Protein AF-A0A967Z3F5-F1 (afdb_monomer_lite)

Secondary structure (DSSP, 8-state):
----------PPPS--SHHHHHHHHHHHHHHHHHHHHHHHHHHHHHHHHHHHHHHHHHHHHHHHHHHHHHHHHHHHHTGGGGTT-SEEE-SS-EEE---PPPP-

Radius of gyration: 32.74 Å; chains: 1; bounding box: 66×41×72 Å

Structure (mmCIF, N/CA/C/O backbone):
data_AF-A0A967Z3F5-F1
#
_entry.id   AF-A0A967Z3F5-F1
#
loop_
_atom_site.group_PDB
_atom_site.id
_atom_site.type_symbol
_atom_site.label_atom_id
_atom_site.label_alt_id
_atom_site.label_comp_id
_atom_site.label_asym_id
_atom_site.label_entity_id
_atom_site.label_seq_id
_atom_site.pdbx_PDB_ins_code
_atom_site.Cartn_x
_atom_site.Cartn_y
_atom_site.Cartn_z
_atom_site.occupancy
_atom_site.B_iso_or_equiv
_atom_site.auth_seq_id
_atom_site.auth_comp_id
_atom_site.auth_asym_id
_atom_site.auth_atom_id
_atom_site.pdbx_PDB_model_num
ATOM 1 N N . MET A 1 1 ? 44.238 -34.826 -5.065 1.00 42.47 1 MET A N 1
ATOM 2 C CA . MET A 1 1 ? 42.959 -34.184 -5.444 1.00 42.47 1 MET A CA 1
ATOM 3 C C . MET A 1 1 ? 43.289 -32.944 -6.270 1.00 42.47 1 MET A C 1
ATOM 5 O O . MET A 1 1 ? 43.748 -31.960 -5.708 1.00 42.47 1 MET A O 1
ATOM 9 N N . ALA A 1 2 ? 43.208 -33.034 -7.600 1.00 44.53 2 ALA A N 1
ATOM 10 C CA . ALA A 1 2 ? 43.658 -31.984 -8.517 1.00 44.53 2 ALA A CA 1
ATOM 11 C C . ALA A 1 2 ? 42.637 -30.834 -8.597 1.00 44.53 2 ALA A C 1
ATOM 13 O O . ALA A 1 2 ? 41.458 -31.060 -8.869 1.00 44.53 2 ALA A O 1
ATOM 14 N N . THR A 1 3 ? 43.083 -29.600 -8.371 1.00 51.09 3 THR A N 1
ATOM 15 C CA . THR A 1 3 ? 42.271 -28.389 -8.514 1.00 51.09 3 THR A CA 1
ATOM 16 C C . THR A 1 3 ? 42.037 -28.096 -9.997 1.00 51.09 3 THR A C 1
ATOM 18 O O . THR A 1 3 ? 42.943 -27.742 -10.751 1.00 51.09 3 THR A O 1
ATOM 21 N N . LYS A 1 4 ? 40.792 -28.280 -10.442 1.00 56.34 4 LYS A N 1
ATOM 22 C CA . LYS A 1 4 ? 40.353 -28.041 -11.821 1.00 56.34 4 LYS A CA 1
ATOM 23 C C . LYS A 1 4 ? 40.437 -26.541 -12.139 1.00 56.34 4 LYS A C 1
ATOM 25 O O . LYS A 1 4 ? 39.596 -25.754 -11.711 1.00 56.34 4 LYS A O 1
ATOM 30 N N . LYS A 1 5 ? 41.471 -26.147 -12.887 1.00 54.25 5 LYS A N 1
ATOM 31 C CA . LYS A 1 5 ? 41.683 -24.794 -13.425 1.00 54.25 5 LYS A CA 1
ATOM 32 C C . LYS A 1 5 ? 40.498 -24.431 -14.334 1.00 54.25 5 LYS A C 1
ATOM 34 O O . LYS A 1 5 ? 40.306 -25.071 -15.364 1.00 54.25 5 LYS A O 1
ATOM 39 N N . ARG A 1 6 ? 39.677 -23.442 -13.952 1.00 60.81 6 ARG A N 1
ATOM 40 C CA . ARG A 1 6 ? 38.621 -22.889 -14.824 1.00 60.81 6 ARG A CA 1
ATOM 41 C C . ARG A 1 6 ? 39.295 -22.245 -16.038 1.00 60.81 6 ARG A C 1
ATOM 43 O O . ARG A 1 6 ? 39.931 -21.202 -15.903 1.00 60.81 6 ARG A O 1
ATOM 50 N N . SER A 1 7 ? 39.185 -22.866 -17.207 1.00 57.69 7 SER A N 1
ATOM 51 C CA . SER A 1 7 ? 39.506 -22.220 -18.476 1.00 57.69 7 SER A CA 1
ATOM 52 C C . SER A 1 7 ? 38.463 -21.132 -18.733 1.00 57.69 7 SER A C 1
ATOM 54 O O . SER A 1 7 ? 37.262 -21.403 -18.716 1.00 57.69 7 SER A O 1
ATOM 56 N N . LYS A 1 8 ? 38.901 -19.882 -18.930 1.00 56.44 8 LYS A N 1
ATOM 57 C CA . LYS A 1 8 ? 38.028 -18.852 -19.500 1.00 56.44 8 LYS A CA 1
ATOM 58 C C . LYS A 1 8 ? 37.634 -19.341 -20.891 1.00 56.44 8 LYS A C 1
ATOM 60 O O . LYS A 1 8 ? 38.506 -19.562 -21.725 1.00 56.44 8 LYS A O 1
ATOM 65 N N . VAL A 1 9 ? 36.342 -19.555 -21.109 1.00 59.75 9 VAL A N 1
ATOM 66 C CA . VAL A 1 9 ? 35.795 -19.720 -22.454 1.00 59.75 9 VAL A CA 1
ATOM 67 C C . VAL A 1 9 ? 35.948 -18.361 -23.124 1.00 59.75 9 VAL A C 1
ATOM 69 O O . VAL A 1 9 ? 35.209 -17.429 -22.817 1.00 59.75 9 VAL A O 1
ATOM 72 N N . THR A 1 10 ? 36.970 -18.214 -23.959 1.00 55.50 10 THR A N 1
ATOM 73 C CA . THR A 1 10 ? 37.166 -17.018 -24.778 1.00 55.50 10 THR A CA 1
ATOM 74 C C . THR A 1 10 ? 36.263 -17.164 -25.997 1.00 55.50 10 THR A C 1
ATOM 76 O O . THR A 1 10 ? 36.699 -17.602 -27.054 1.00 55.50 10 THR A O 1
ATOM 79 N N . ALA A 1 11 ? 34.967 -16.907 -25.817 1.00 60.78 11 ALA A N 1
ATOM 80 C CA . ALA A 1 11 ? 34.080 -16.701 -26.951 1.00 60.78 11 ALA A CA 1
ATOM 81 C C . ALA A 1 11 ? 34.492 -15.384 -27.619 1.00 60.78 11 ALA A C 1
ATOM 83 O O . ALA A 1 11 ? 34.634 -14.367 -26.933 1.00 60.78 11 ALA A O 1
ATOM 84 N N . GLU A 1 12 ? 34.737 -15.413 -28.926 1.00 58.59 12 GLU A N 1
ATOM 85 C CA . GLU A 1 12 ? 34.978 -14.193 -29.690 1.00 58.59 12 GLU A CA 1
ATOM 86 C C . GLU A 1 12 ? 33.757 -13.268 -29.555 1.00 58.59 12 GLU A C 1
ATOM 88 O O . GLU A 1 12 ? 32.616 -13.745 -29.582 1.00 58.59 12 GLU A O 1
ATOM 93 N N . PRO A 1 13 ? 33.963 -11.956 -29.351 1.00 70.00 13 PRO A N 1
ATOM 94 C CA . PRO A 1 13 ? 32.853 -11.026 -29.245 1.00 70.00 13 PRO A CA 1
ATOM 95 C C . PRO A 1 13 ? 32.064 -11.022 -30.558 1.00 70.00 13 PRO A C 1
ATOM 97 O O . PRO A 1 13 ? 32.619 -10.863 -31.642 1.00 70.00 13 PRO A O 1
ATOM 100 N N . VAL A 1 14 ? 30.744 -11.186 -30.455 1.00 73.31 14 VAL A N 1
ATOM 101 C CA . VAL A 1 14 ? 29.825 -11.178 -31.610 1.00 73.31 14 VAL A CA 1
ATOM 102 C C . VAL A 1 14 ? 29.879 -9.839 -32.359 1.00 73.31 14 VAL A C 1
ATOM 104 O O . VAL A 1 14 ? 29.619 -9.778 -33.555 1.00 73.31 14 VAL A O 1
ATOM 107 N N . LEU A 1 15 ? 30.246 -8.765 -31.658 1.00 76.25 15 LEU A N 1
ATOM 108 C CA . LEU A 1 15 ? 30.410 -7.428 -32.213 1.00 76.25 15 LEU A CA 1
ATOM 109 C C . LEU A 1 15 ? 31.884 -7.207 -32.545 1.00 76.25 15 LEU A C 1
ATOM 111 O O . LEU A 1 15 ? 32.737 -7.234 -31.658 1.00 76.25 15 LEU A O 1
ATOM 115 N N . GLN A 1 16 ? 32.165 -6.995 -33.825 1.00 78.81 16 GLN A N 1
ATOM 116 C CA . GLN A 1 16 ? 33.525 -6.875 -34.352 1.00 78.81 16 GLN A CA 1
ATOM 117 C C . GLN A 1 16 ? 33.938 -5.411 -34.555 1.00 78.81 16 GLN A C 1
ATOM 119 O O . GLN A 1 16 ? 35.128 -5.113 -34.613 1.00 78.81 16 GLN A O 1
ATOM 124 N N . ASN A 1 17 ? 32.971 -4.487 -34.624 1.00 81.31 17 ASN A N 1
ATOM 125 C CA . ASN A 1 17 ? 33.228 -3.074 -34.870 1.00 81.31 17 ASN A CA 1
ATOM 126 C C . ASN A 1 17 ? 32.483 -2.150 -33.893 1.00 81.31 17 ASN A C 1
ATOM 128 O O . ASN A 1 17 ? 31.388 -2.450 -33.416 1.00 81.31 17 ASN A O 1
ATOM 132 N N . TRP A 1 18 ? 33.065 -0.979 -33.626 1.00 85.00 18 TRP A N 1
ATOM 133 C CA . TRP A 1 18 ? 32.486 0.019 -32.719 1.00 85.00 18 TRP A CA 1
ATOM 134 C C . TRP A 1 18 ? 31.171 0.623 -33.227 1.00 85.00 18 TRP A C 1
ATOM 136 O O . TRP A 1 18 ? 30.351 1.058 -32.418 1.00 85.00 18 TRP A O 1
ATOM 146 N N . ASP A 1 19 ? 30.943 0.626 -34.542 1.00 85.88 19 ASP A N 1
ATOM 147 C CA . ASP A 1 19 ? 29.674 1.084 -35.117 1.00 85.88 19 ASP A CA 1
ATOM 148 C C . ASP A 1 19 ? 28.520 0.118 -34.788 1.00 85.88 19 ASP A C 1
ATOM 150 O O . ASP A 1 19 ? 27.449 0.558 -34.367 1.00 85.88 19 ASP A O 1
ATOM 154 N N . ASP A 1 20 ? 28.777 -1.197 -34.816 1.00 83.81 20 ASP A N 1
ATOM 155 C CA . ASP A 1 20 ? 27.798 -2.218 -34.417 1.00 83.81 20 ASP A CA 1
ATOM 156 C C . ASP A 1 20 ? 27.455 -2.099 -32.928 1.00 83.81 20 ASP A C 1
ATOM 158 O O . ASP A 1 20 ? 26.289 -2.185 -32.534 1.00 83.81 20 ASP A O 1
ATOM 162 N N . VAL A 1 21 ? 28.465 -1.835 -32.090 1.00 87.25 21 VAL A N 1
ATOM 163 C CA . VAL A 1 21 ? 28.275 -1.566 -30.657 1.00 87.25 21 VAL A CA 1
ATOM 164 C C . VAL A 1 21 ? 27.395 -0.334 -30.456 1.00 87.25 21 VAL A C 1
ATOM 166 O O . VAL A 1 21 ? 26.470 -0.371 -29.650 1.00 87.25 21 VAL A O 1
ATOM 169 N N . LYS A 1 22 ? 27.631 0.747 -31.206 1.00 88.62 22 LYS A N 1
ATOM 170 C CA . LYS A 1 22 ? 26.840 1.980 -31.114 1.00 88.62 22 LYS A CA 1
ATOM 171 C C . LYS A 1 22 ? 25.388 1.761 -31.540 1.00 88.62 22 LYS A C 1
ATOM 173 O O . LYS A 1 22 ? 24.480 2.256 -30.869 1.00 88.62 22 LYS A O 1
ATOM 178 N N . ALA A 1 23 ? 25.159 1.009 -32.616 1.00 90.69 23 ALA A N 1
ATOM 179 C CA . ALA A 1 23 ? 23.817 0.660 -33.072 1.00 90.69 23 ALA A CA 1
ATOM 180 C C . ALA A 1 23 ? 23.068 -0.177 -32.023 1.00 90.69 23 ALA A C 1
ATOM 182 O O . ALA A 1 23 ? 21.935 0.150 -31.667 1.00 90.69 23 ALA A O 1
ATOM 183 N N . LYS A 1 24 ? 23.729 -1.195 -31.458 1.00 90.56 24 LYS A N 1
ATOM 184 C CA . LYS A 1 24 ? 23.151 -2.054 -30.414 1.00 90.56 24 LYS A CA 1
ATOM 185 C C . LYS A 1 24 ? 22.932 -1.337 -29.093 1.00 90.56 24 LYS A C 1
ATOM 187 O O . LYS A 1 24 ? 21.921 -1.563 -28.438 1.00 90.56 24 LYS A O 1
ATOM 192 N N . PHE A 1 25 ? 23.822 -0.426 -28.725 1.00 92.25 25 PHE A N 1
ATOM 193 C CA . PHE A 1 25 ? 23.643 0.401 -27.540 1.00 92.25 25 PHE A CA 1
ATOM 194 C C . PHE A 1 25 ? 22.452 1.353 -27.692 1.00 92.25 25 PHE A C 1
ATOM 196 O O . PHE A 1 25 ? 21.666 1.512 -26.763 1.00 92.25 25 PHE A O 1
ATOM 203 N N . LYS A 1 26 ? 22.258 1.936 -28.881 1.00 94.38 26 LYS A N 1
ATOM 204 C CA . LYS A 1 26 ? 21.077 2.760 -29.169 1.00 94.38 26 LYS A CA 1
ATOM 205 C C . LYS A 1 26 ? 19.780 1.950 -29.081 1.00 94.38 26 LYS A C 1
ATOM 207 O O . LYS A 1 26 ? 18.795 2.453 -28.550 1.00 94.38 26 LYS A O 1
ATOM 212 N N . GLU A 1 27 ? 19.786 0.722 -29.595 1.00 93.56 27 GLU A N 1
ATOM 213 C CA . GLU A 1 27 ? 18.656 -0.210 -29.491 1.00 93.56 27 GLU A CA 1
ATOM 214 C C . GLU A 1 27 ? 18.345 -0.542 -28.023 1.00 93.56 27 GLU A C 1
ATOM 216 O O . GLU A 1 27 ? 17.191 -0.460 -27.614 1.00 93.56 27 GLU A O 1
ATOM 221 N N . LEU A 1 28 ? 19.373 -0.809 -27.212 1.00 94.38 28 LEU A N 1
ATOM 222 C CA . LEU A 1 28 ? 19.236 -1.075 -25.778 1.00 94.38 28 LEU A CA 1
ATOM 223 C C . LEU A 1 28 ? 18.612 0.109 -25.032 1.00 94.38 28 LEU A C 1
ATOM 225 O O . LEU A 1 28 ? 17.613 -0.065 -24.346 1.00 94.38 28 LEU A O 1
ATOM 229 N N . VAL A 1 29 ? 19.139 1.320 -25.229 1.00 95.69 29 VAL A N 1
ATOM 230 C CA . VAL A 1 29 ? 18.591 2.528 -24.590 1.00 95.69 29 VAL A CA 1
ATOM 231 C C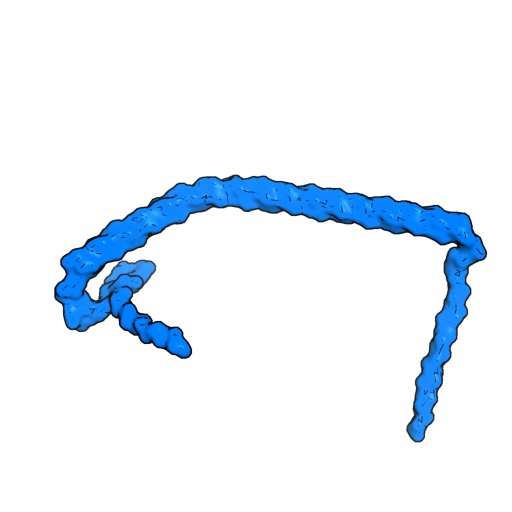 . VAL A 1 29 ? 17.145 2.775 -25.023 1.00 95.69 29 VAL A C 1
ATOM 233 O O . VAL A 1 29 ? 16.316 3.204 -24.226 1.00 95.69 29 VAL A O 1
ATOM 236 N N . TRP A 1 30 ? 16.813 2.501 -26.287 1.00 95.12 30 TRP A N 1
ATOM 237 C CA . TRP A 1 30 ? 15.436 2.620 -26.753 1.00 95.12 30 TRP A CA 1
ATOM 238 C C . TRP A 1 30 ? 14.510 1.610 -26.069 1.00 95.12 30 TRP A C 1
ATOM 240 O O . TRP A 1 30 ? 13.410 1.990 -25.672 1.00 95.12 30 TRP A O 1
ATOM 250 N N . LEU A 1 31 ? 14.950 0.359 -25.910 1.00 95.00 31 LEU A N 1
ATOM 251 C CA . LEU A 1 31 ? 14.198 -0.672 -25.194 1.00 95.00 31 LEU A CA 1
ATOM 252 C C . LEU A 1 31 ? 13.991 -0.296 -23.724 1.00 95.00 31 LEU A C 1
ATOM 254 O O . LEU A 1 31 ? 12.864 -0.396 -23.247 1.00 95.00 31 LEU A O 1
ATOM 258 N N . ASP A 1 32 ? 15.024 0.205 -23.045 1.00 95.56 32 ASP A N 1
ATOM 259 C CA . ASP A 1 32 ? 14.916 0.673 -21.658 1.00 95.56 32 ASP A CA 1
ATOM 260 C C . ASP A 1 32 ? 13.871 1.791 -21.529 1.00 95.56 32 ASP A C 1
ATOM 262 O O . ASP A 1 32 ? 13.000 1.726 -20.664 1.00 95.56 32 ASP A O 1
ATOM 266 N N . LEU A 1 33 ? 13.867 2.755 -22.457 1.00 94.94 33 LEU A N 1
ATOM 267 C CA . LEU A 1 33 ? 12.850 3.811 -22.499 1.00 94.94 33 LEU A CA 1
ATOM 268 C C . LEU A 1 33 ? 11.433 3.270 -22.745 1.00 94.94 33 LEU A C 1
ATOM 270 O O . LEU A 1 33 ? 10.467 3.842 -22.245 1.00 94.94 33 LEU A O 1
ATOM 274 N N . GLN A 1 34 ? 11.268 2.203 -23.536 1.00 95.94 34 GLN A N 1
ATOM 275 C CA . GLN A 1 34 ? 9.949 1.579 -23.708 1.00 95.94 34 GLN A CA 1
ATOM 276 C C . GLN A 1 34 ? 9.493 0.876 -22.427 1.00 95.94 34 GLN A C 1
ATOM 278 O O . GLN A 1 34 ? 8.324 0.977 -22.062 1.00 95.94 34 GLN A O 1
ATOM 283 N N . VAL A 1 35 ? 10.403 0.183 -21.739 1.00 95.19 35 VAL A N 1
ATOM 284 C CA . VAL A 1 35 ? 10.105 -0.478 -20.462 1.00 95.19 35 VAL A CA 1
ATOM 285 C C . VAL A 1 35 ? 9.710 0.551 -19.402 1.00 95.19 35 VAL A C 1
ATOM 287 O O . VAL A 1 35 ? 8.716 0.349 -18.707 1.00 95.19 35 VAL A O 1
ATOM 290 N N . GLU A 1 36 ? 10.435 1.667 -19.318 1.00 96.00 36 GLU A N 1
ATOM 291 C CA . GLU A 1 36 ? 10.131 2.765 -18.397 1.00 96.00 36 GLU A CA 1
ATOM 292 C C . GLU A 1 36 ? 8.736 3.344 -18.661 1.00 96.00 36 GLU A C 1
ATOM 294 O O . GLU A 1 36 ? 7.916 3.400 -17.750 1.00 96.00 36 GLU A O 1
ATOM 299 N N . LYS A 1 37 ? 8.399 3.632 -19.925 1.00 96.31 37 LYS A N 1
ATOM 300 C CA . LYS A 1 37 ? 7.056 4.111 -20.294 1.00 96.31 37 LYS A CA 1
ATOM 301 C C . LYS A 1 37 ? 5.940 3.161 -19.870 1.00 96.31 37 LYS A C 1
ATOM 303 O O . LYS A 1 37 ? 4.925 3.608 -19.349 1.00 96.31 37 LYS A O 1
ATOM 308 N N . ILE A 1 38 ? 6.122 1.856 -20.073 1.00 94.44 38 ILE A N 1
ATOM 309 C CA . ILE A 1 38 ? 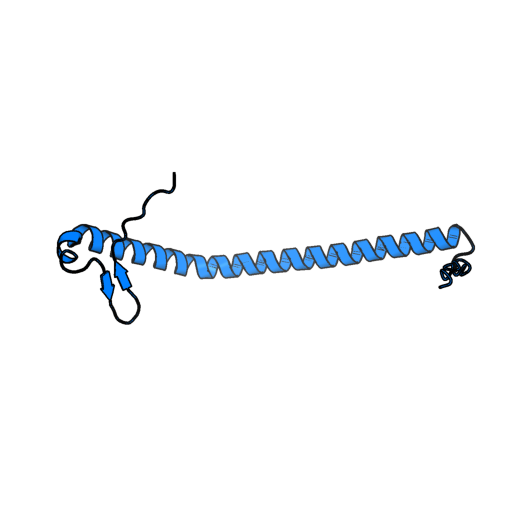5.129 0.854 -19.660 1.00 94.44 38 ILE A CA 1
ATOM 310 C C . ILE A 1 38 ? 4.983 0.838 -18.129 1.00 94.44 38 ILE A C 1
ATOM 312 O O . ILE A 1 38 ? 3.871 0.721 -17.612 1.00 94.44 38 ILE A O 1
ATOM 316 N N . SER A 1 39 ? 6.091 0.971 -17.395 1.00 93.25 39 SER A N 1
ATOM 317 C CA . SER A 1 39 ? 6.086 1.058 -15.929 1.00 93.25 39 SER A CA 1
ATOM 318 C C . SER A 1 39 ? 5.367 2.317 -15.427 1.00 93.25 39 SER A C 1
ATOM 320 O O . SER A 1 39 ? 4.604 2.260 -14.455 1.00 93.25 39 SER A O 1
ATOM 322 N N . ASP A 1 40 ? 5.565 3.446 -16.101 1.00 95.69 40 ASP A N 1
ATOM 323 C CA . ASP A 1 40 ? 4.889 4.702 -15.778 1.00 95.69 40 ASP A CA 1
ATOM 324 C C . ASP A 1 40 ? 3.380 4.591 -16.022 1.00 95.69 40 ASP A C 1
ATOM 326 O O . ASP A 1 40 ? 2.582 4.888 -15.129 1.00 95.69 40 ASP A O 1
ATOM 330 N N . GLU A 1 41 ? 2.973 4.054 -17.177 1.00 95.12 41 GLU A N 1
ATOM 331 C CA . GLU A 1 41 ? 1.566 3.783 -17.498 1.00 95.12 41 GLU A CA 1
ATOM 332 C C . GLU A 1 41 ? 0.912 2.850 -16.467 1.00 95.12 41 GLU A C 1
ATOM 334 O O . GLU A 1 41 ? -0.217 3.088 -16.020 1.00 95.12 41 GLU A O 1
ATOM 339 N N . GLN A 1 42 ? 1.625 1.805 -16.038 1.00 93.44 42 GLN A N 1
ATOM 340 C CA . GLN A 1 42 ? 1.157 0.901 -14.990 1.00 93.44 42 GLN A CA 1
ATOM 341 C C . GLN A 1 42 ? 0.948 1.644 -13.665 1.00 93.44 42 GLN A C 1
ATOM 343 O O . GLN A 1 42 ? -0.076 1.458 -13.000 1.00 93.44 42 GLN A O 1
ATOM 348 N N . THR A 1 43 ? 1.908 2.480 -13.277 1.00 94.94 43 THR A N 1
ATOM 349 C CA . THR A 1 43 ? 1.852 3.244 -12.027 1.00 94.94 43 THR A CA 1
ATOM 350 C C . THR A 1 43 ? 0.683 4.226 -12.041 1.00 94.94 43 THR A C 1
ATOM 352 O O . THR A 1 43 ? -0.091 4.277 -11.080 1.00 94.94 43 THR A O 1
ATOM 355 N N . GLU A 1 44 ? 0.480 4.940 -13.148 1.00 95.44 44 GLU A N 1
ATOM 356 C CA . GLU A 1 44 ? -0.678 5.816 -13.325 1.00 95.44 44 GLU A CA 1
ATOM 357 C C . GLU A 1 44 ? -2.005 5.059 -13.222 1.00 95.44 44 GLU A C 1
ATOM 359 O O . GLU A 1 44 ? -2.938 5.521 -12.559 1.00 95.44 44 GLU A O 1
ATOM 364 N N . ALA A 1 45 ? -2.108 3.898 -13.873 1.00 95.06 45 ALA A N 1
ATOM 365 C CA . ALA A 1 45 ? -3.315 3.084 -13.838 1.00 95.06 45 ALA A CA 1
ATOM 366 C C . ALA A 1 45 ? -3.626 2.605 -12.413 1.00 95.06 45 ALA A C 1
ATOM 368 O O . ALA A 1 45 ? -4.777 2.683 -11.978 1.00 95.06 45 ALA A O 1
ATOM 369 N N . ILE A 1 46 ? -2.608 2.167 -11.665 1.00 95.31 46 ILE A N 1
ATOM 370 C CA . ILE A 1 46 ? -2.749 1.757 -10.263 1.00 95.31 46 ILE A CA 1
ATOM 371 C C . ILE A 1 46 ? -3.207 2.930 -9.400 1.00 95.31 46 ILE A C 1
ATOM 373 O O . ILE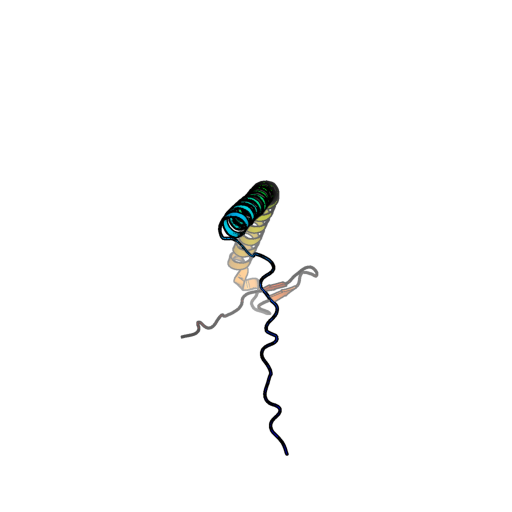 A 1 46 ? -4.115 2.751 -8.592 1.00 95.31 46 ILE A O 1
ATOM 377 N N . ASN A 1 47 ? -2.623 4.117 -9.565 1.00 94.38 47 ASN A N 1
ATOM 378 C CA . ASN A 1 47 ? -3.000 5.288 -8.774 1.00 94.38 47 ASN A CA 1
ATOM 379 C C . ASN A 1 47 ? -4.456 5.693 -9.033 1.00 94.38 47 ASN A C 1
ATOM 381 O O . ASN A 1 47 ? -5.234 5.794 -8.089 1.00 94.38 47 ASN A O 1
ATOM 385 N N . LYS A 1 48 ? -4.870 5.769 -10.305 1.00 95.00 48 LYS A N 1
ATOM 386 C CA . LYS A 1 48 ? -6.273 6.027 -10.685 1.00 95.00 48 LYS A CA 1
ATOM 387 C C . LYS A 1 48 ? -7.229 4.981 -10.109 1.00 95.00 48 LYS A C 1
ATOM 389 O O . LYS A 1 48 ? -8.377 5.280 -9.789 1.00 95.00 48 LYS A O 1
ATOM 394 N N . LEU A 1 49 ? -6.791 3.725 -10.026 1.00 93.56 49 LEU A N 1
ATOM 395 C CA . LEU A 1 49 ? -7.594 2.643 -9.469 1.00 93.56 49 LEU A CA 1
ATOM 396 C C . LEU A 1 49 ? -7.703 2.778 -7.945 1.00 93.56 49 LEU A C 1
ATOM 398 O O . LEU A 1 49 ? -8.808 2.689 -7.416 1.00 93.56 49 LEU A O 1
ATOM 402 N N . LYS A 1 50 ? -6.589 3.057 -7.260 1.00 93.38 50 LYS A N 1
ATOM 403 C CA . LYS A 1 50 ? -6.551 3.319 -5.816 1.00 93.38 50 LYS A CA 1
ATOM 404 C C . LYS A 1 50 ? -7.488 4.456 -5.435 1.00 93.38 50 LYS A C 1
ATOM 406 O O . LYS A 1 50 ? -8.352 4.216 -4.606 1.00 93.38 50 LYS A O 1
ATOM 411 N N . GLU A 1 51 ? -7.408 5.605 -6.102 1.00 93.25 51 GLU A N 1
ATOM 412 C CA . GLU A 1 51 ? -8.282 6.760 -5.833 1.00 93.25 51 GLU A CA 1
ATOM 413 C C . GLU A 1 51 ? -9.770 6.390 -5.935 1.00 93.25 51 GLU A C 1
ATOM 415 O O . GLU A 1 51 ? -10.553 6.665 -5.030 1.00 93.25 51 GLU A O 1
ATOM 420 N N . LYS A 1 52 ? -10.165 5.664 -6.991 1.00 92.12 52 LYS A N 1
ATOM 421 C CA . LYS A 1 52 ? -11.558 5.214 -7.179 1.00 92.12 52 LYS A CA 1
ATOM 422 C C . LYS A 1 52 ? -12.043 4.262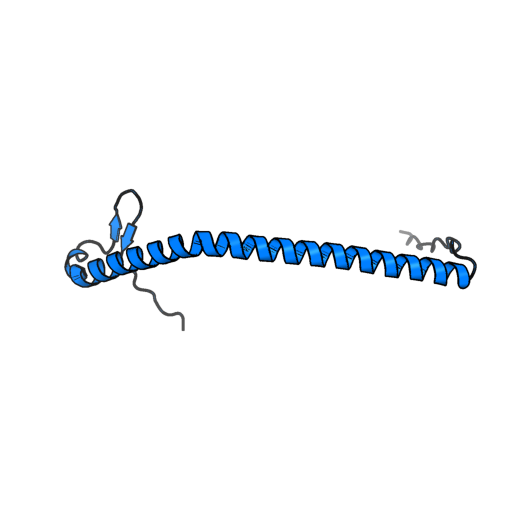 -6.088 1.00 92.12 52 LYS A C 1
ATOM 424 O O . LYS A 1 52 ? -13.234 4.238 -5.772 1.00 92.12 52 LYS A O 1
ATOM 429 N N . PHE A 1 53 ? -11.170 3.389 -5.593 1.00 89.38 53 PHE A N 1
ATOM 430 C CA . PHE A 1 53 ? -11.528 2.467 -4.516 1.00 89.38 53 PHE A CA 1
ATOM 431 C C . PHE A 1 53 ? -11.492 3.155 -3.154 1.00 89.38 53 PHE A C 1
ATOM 433 O O . PHE A 1 53 ? -12.339 2.852 -2.315 1.00 89.38 53 PHE A O 1
ATOM 440 N N . GLU A 1 54 ? -10.576 4.100 -2.966 1.00 90.81 54 GLU A N 1
ATOM 441 C CA . GLU A 1 54 ? -10.463 4.920 -1.769 1.00 90.81 54 GLU A CA 1
ATOM 442 C C . GLU A 1 54 ? -11.728 5.752 -1.577 1.00 90.81 54 GLU A C 1
ATOM 444 O O . GLU A 1 54 ? -12.362 5.594 -0.541 1.00 90.81 54 GLU A O 1
ATOM 449 N N . GLU A 1 55 ? -12.202 6.461 -2.607 1.00 88.88 55 GLU A N 1
ATOM 450 C CA . GLU A 1 55 ? -13.462 7.228 -2.583 1.00 88.88 55 GLU A CA 1
ATOM 451 C C . GLU A 1 55 ? -14.667 6.355 -2.178 1.00 88.88 55 GLU A C 1
ATOM 453 O O . GLU A 1 55 ? -15.482 6.717 -1.325 1.00 88.88 55 GLU A O 1
ATOM 458 N N . LYS A 1 56 ? -14.765 5.140 -2.735 1.00 86.81 56 LYS A N 1
ATOM 459 C CA . LYS A 1 56 ? -15.830 4.192 -2.364 1.00 86.81 56 LYS A CA 1
ATOM 460 C C . LYS A 1 56 ? -15.706 3.734 -0.914 1.00 86.81 56 LYS A C 1
ATOM 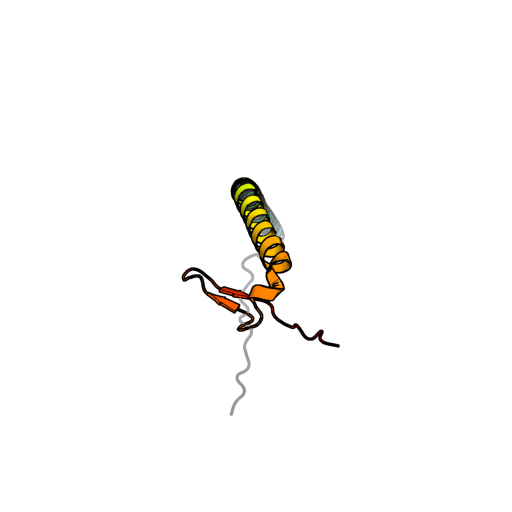462 O O . LYS A 1 56 ? -16.713 3.609 -0.214 1.00 86.81 56 LYS A O 1
ATOM 467 N N . SER A 1 57 ? -14.482 3.455 -0.475 1.00 87.75 57 SER A N 1
ATOM 468 C CA . SER A 1 57 ? -14.206 2.971 0.874 1.00 87.75 57 SER A CA 1
ATOM 469 C C . SER A 1 57 ? -14.303 4.071 1.929 1.00 87.75 57 SER A C 1
ATOM 471 O O . SER A 1 57 ? -14.677 3.770 3.056 1.00 87.75 57 SER A O 1
ATOM 473 N N . GLU A 1 58 ? -14.052 5.333 1.578 1.00 89.75 58 GLU A N 1
ATOM 474 C CA . GLU A 1 58 ? -14.006 6.466 2.503 1.00 89.75 58 GLU A CA 1
ATOM 475 C C . GLU A 1 58 ? -15.349 6.633 3.212 1.00 89.75 58 GLU A C 1
ATOM 477 O O . GLU A 1 58 ? -15.401 6.742 4.436 1.00 89.75 58 GLU A O 1
ATOM 482 N N . SER A 1 59 ? -16.454 6.527 2.469 1.00 87.62 59 SER A N 1
ATOM 483 C CA . SER A 1 59 ? -17.804 6.575 3.045 1.00 87.62 59 SER A CA 1
ATOM 484 C C . SER A 1 59 ? -18.067 5.444 4.052 1.00 87.62 59 SER A C 1
ATOM 486 O O . SER A 1 59 ? -18.659 5.668 5.114 1.00 87.62 59 SER A O 1
ATOM 488 N N . LEU A 1 60 ? -17.587 4.232 3.757 1.00 91.25 60 LEU A N 1
ATOM 489 C CA . LEU A 1 60 ? -17.740 3.057 4.615 1.00 91.25 60 LEU A CA 1
ATOM 490 C C . LEU A 1 60 ? -16.852 3.157 5.856 1.00 91.25 60 LEU A C 1
ATOM 492 O O . LEU A 1 60 ? -17.307 2.869 6.962 1.00 91.25 60 LEU A O 1
ATOM 496 N N . VAL A 1 61 ? -15.608 3.606 5.687 1.00 91.25 61 VAL A N 1
ATOM 497 C CA . VAL A 1 61 ? -14.647 3.827 6.771 1.00 91.25 61 VAL A CA 1
ATOM 498 C C . VAL A 1 61 ? -15.140 4.939 7.690 1.00 91.25 61 VAL A C 1
ATOM 500 O O . VAL A 1 61 ? -15.181 4.748 8.902 1.00 91.25 61 VAL A O 1
ATOM 503 N N . ALA A 1 62 ? -15.618 6.057 7.141 1.00 91.62 62 ALA A N 1
ATOM 504 C CA . ALA A 1 62 ? -16.204 7.139 7.923 1.00 91.62 62 ALA A CA 1
ATOM 505 C C . ALA A 1 62 ? -17.426 6.661 8.719 1.00 91.62 62 ALA A C 1
ATOM 507 O O . ALA A 1 62 ? -17.580 7.008 9.892 1.00 91.62 62 ALA A O 1
ATOM 508 N N . ARG A 1 63 ? -18.292 5.832 8.117 1.00 92.62 63 ARG A N 1
ATOM 509 C CA . ARG A 1 63 ? -19.435 5.251 8.831 1.00 92.62 63 ARG A CA 1
ATOM 510 C C . ARG A 1 63 ? -18.989 4.293 9.933 1.00 92.62 63 ARG A C 1
ATOM 512 O O . ARG A 1 63 ? -19.555 4.350 11.021 1.00 92.62 63 ARG A O 1
ATOM 519 N N . LYS A 1 64 ? -17.982 3.460 9.668 1.00 93.12 64 LYS A N 1
ATOM 520 C CA . LYS A 1 64 ? -17.389 2.551 10.653 1.00 93.12 64 LYS A CA 1
ATOM 521 C C . LYS A 1 64 ? -16.835 3.323 11.851 1.00 93.12 64 LYS A C 1
ATOM 523 O O . LYS A 1 64 ? -17.235 3.026 12.967 1.00 93.12 64 LYS A O 1
ATOM 528 N N . ILE A 1 65 ? -16.012 4.347 11.617 1.00 92.94 65 ILE A N 1
ATOM 529 C CA . ILE A 1 65 ? -15.410 5.171 12.680 1.00 92.94 65 ILE A CA 1
ATOM 530 C C . ILE A 1 65 ? -16.491 5.840 13.534 1.00 92.94 65 ILE A C 1
ATOM 532 O O . ILE A 1 65 ? -16.387 5.860 14.756 1.00 92.94 65 ILE A O 1
ATOM 536 N N . ARG A 1 66 ? -17.555 6.367 12.909 1.00 93.62 66 ARG A N 1
ATOM 537 C CA . ARG A 1 66 ? -18.684 6.949 13.654 1.00 93.62 66 ARG A CA 1
ATOM 538 C C . ARG A 1 66 ? -19.354 5.918 14.561 1.00 93.62 66 ARG A C 1
ATOM 540 O O . ARG A 1 66 ? -19.549 6.200 15.731 1.00 93.62 66 ARG A O 1
ATOM 547 N N . LEU A 1 67 ? -19.656 4.728 14.039 1.00 92.50 67 LEU A N 1
ATOM 548 C CA . LEU A 1 67 ? -20.276 3.660 14.829 1.00 92.50 67 LEU A CA 1
ATOM 549 C C . LEU A 1 67 ? -19.363 3.168 15.958 1.00 92.50 67 LEU A C 1
ATOM 551 O O . LEU A 1 67 ? -19.847 2.928 17.057 1.00 92.50 67 LEU A O 1
ATOM 555 N N . GLU A 1 68 ? -18.060 3.028 15.706 1.00 91.19 68 GLU A N 1
ATOM 556 C CA . GLU A 1 68 ? -17.080 2.672 16.739 1.00 91.19 68 GLU A CA 1
ATOM 557 C C . GLU A 1 68 ? -17.065 3.715 17.860 1.00 91.19 68 GLU A C 1
ATOM 559 O O . GLU A 1 68 ? -17.125 3.340 19.028 1.00 91.19 68 GLU A O 1
ATOM 564 N N . LYS A 1 69 ? -17.090 5.006 17.510 1.00 92.06 69 LYS A N 1
ATOM 565 C CA . LYS A 1 69 ? -17.136 6.103 18.479 1.00 92.06 69 LYS A CA 1
ATOM 566 C C . LYS A 1 69 ? -18.442 6.134 19.278 1.00 92.06 69 LYS A C 1
ATOM 568 O O . LYS A 1 69 ? -18.394 6.260 20.494 1.00 92.06 69 LYS A O 1
ATOM 573 N N . ASP A 1 70 ? -19.591 5.970 18.621 1.00 91.50 70 ASP A N 1
ATOM 574 C CA . ASP A 1 70 ? -20.895 5.918 19.299 1.00 91.50 70 ASP A CA 1
ATOM 575 C C . ASP A 1 70 ? -20.936 4.761 20.324 1.00 91.50 70 ASP A C 1
ATOM 577 O O . ASP A 1 70 ? -21.469 4.896 21.428 1.00 91.50 70 ASP A O 1
ATOM 581 N N . ILE A 1 71 ? -20.346 3.611 19.969 1.00 88.12 71 ILE A N 1
ATOM 582 C CA . ILE A 1 71 ? -20.230 2.441 20.850 1.00 88.12 71 ILE A CA 1
ATOM 583 C C . ILE A 1 71 ? -19.254 2.706 22.002 1.00 88.12 71 ILE A C 1
ATOM 585 O O . ILE A 1 71 ? -19.533 2.304 23.133 1.00 88.12 71 ILE A O 1
ATOM 589 N N . GLU A 1 72 ? -18.124 3.358 21.730 1.00 87.75 72 GLU A N 1
ATOM 590 C CA . GLU A 1 72 ? -17.126 3.731 22.734 1.00 87.75 72 GLU A CA 1
ATOM 591 C C . GLU A 1 72 ? -17.724 4.689 23.769 1.00 87.75 72 GLU A C 1
ATOM 593 O O . GLU A 1 72 ? -17.721 4.357 24.952 1.00 87.75 72 GLU A O 1
ATOM 598 N N . GLU A 1 73 ? -18.351 5.788 23.336 1.00 89.25 73 GLU A N 1
ATOM 599 C CA . GLU A 1 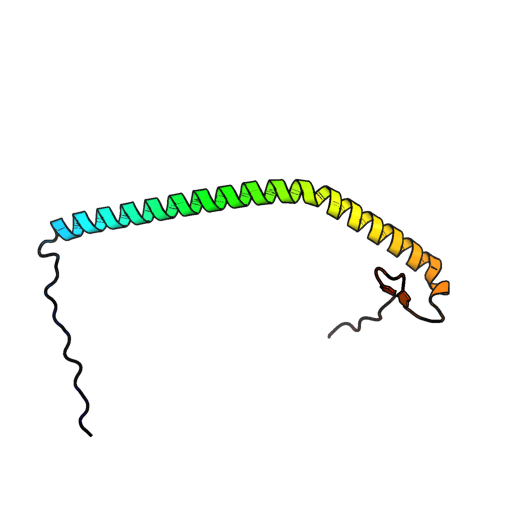73 ? -19.016 6.763 24.217 1.00 89.25 73 GLU A CA 1
ATOM 600 C C . GLU A 1 73 ? -20.089 6.096 25.095 1.00 89.25 73 GLU A C 1
ATOM 602 O O . GLU A 1 73 ? -20.183 6.354 26.299 1.00 89.25 73 GLU A O 1
ATOM 607 N N . PHE A 1 74 ? -20.872 5.173 24.523 1.00 88.19 74 PHE A N 1
ATOM 608 C CA . PHE A 1 74 ? -21.854 4.398 25.282 1.00 88.19 74 PHE A CA 1
ATOM 609 C C . PHE A 1 74 ? -21.196 3.489 26.331 1.00 88.19 74 PHE A C 1
ATOM 611 O O . PHE A 1 74 ? -21.670 3.393 27.468 1.00 88.19 74 PHE A O 1
ATOM 618 N N . CYS A 1 75 ? -20.106 2.807 25.973 1.00 85.50 75 CYS A N 1
ATOM 619 C CA . CYS A 1 75 ? -19.388 1.925 26.892 1.00 85.50 75 CYS A CA 1
ATOM 620 C C . CYS A 1 75 ? -18.663 2.702 27.998 1.00 85.50 75 CYS A C 1
ATOM 622 O O . CYS A 1 75 ? -18.610 2.212 29.127 1.00 85.50 75 CYS A O 1
ATOM 624 N N . GLU A 1 76 ? -18.144 3.896 27.701 1.00 83.88 76 GLU A N 1
ATOM 625 C CA . GLU A 1 76 ? -17.540 4.815 28.672 1.00 83.88 76 GLU A CA 1
ATOM 626 C C . GLU A 1 76 ? -18.576 5.338 29.674 1.00 83.88 76 GLU A C 1
ATOM 628 O O . GLU A 1 76 ? -18.357 5.282 30.885 1.00 83.88 76 GLU A O 1
ATOM 633 N N . PHE A 1 77 ? -19.751 5.766 29.200 1.00 86.31 77 PHE A N 1
ATOM 634 C CA . PHE A 1 77 ? -20.829 6.223 30.083 1.00 86.31 77 PHE A CA 1
ATOM 635 C C . PHE A 1 77 ? -21.371 5.097 30.980 1.00 86.31 77 PHE A C 1
ATOM 637 O O . PHE A 1 77 ? -21.769 5.328 32.121 1.00 86.31 77 PHE A O 1
ATOM 644 N N . HIS A 1 78 ? -21.358 3.855 30.488 1.00 83.56 78 HIS A N 1
ATOM 645 C CA . HIS A 1 78 ? -21.841 2.677 31.211 1.00 83.56 78 HIS A CA 1
ATOM 646 C C . HIS A 1 78 ? -20.725 1.774 31.751 1.00 83.56 78 HIS A C 1
ATOM 648 O O . HIS A 1 78 ? -20.942 0.568 31.915 1.00 83.56 78 HIS A O 1
ATOM 654 N N . MET A 1 79 ? -19.555 2.330 32.087 1.00 74.38 79 MET A N 1
ATOM 655 C CA . MET A 1 79 ? -18.432 1.566 32.654 1.00 74.38 79 MET A CA 1
ATOM 656 C C . MET A 1 79 ? -18.816 0.750 33.896 1.00 74.38 79 MET A C 1
ATOM 658 O O . MET A 1 79 ? -18.328 -0.366 34.071 1.00 74.38 79 MET A O 1
ATOM 662 N N . GLU A 1 80 ? -19.746 1.247 34.714 1.00 74.12 80 GLU A N 1
ATOM 663 C CA . GLU A 1 80 ? -20.267 0.543 35.897 1.00 74.12 80 GLU A CA 1
ATOM 664 C C . GLU A 1 80 ? -20.947 -0.795 35.551 1.00 74.12 80 GLU A C 1
ATOM 666 O O . GLU A 1 80 ? -20.980 -1.721 36.357 1.00 74.12 80 GLU A O 1
ATOM 671 N N . GLN A 1 81 ? -21.449 -0.961 34.323 1.00 71.12 81 GLN A N 1
ATOM 672 C CA . GLN A 1 81 ? -22.036 -2.226 33.874 1.00 71.12 81 GLN A CA 1
ATOM 673 C C . GLN A 1 81 ? -20.988 -3.286 33.485 1.00 71.12 81 GLN A C 1
ATOM 675 O O . GLN A 1 81 ? -21.361 -4.421 33.178 1.00 71.12 81 GLN A O 1
ATOM 680 N N . PHE A 1 82 ? -19.697 -2.938 33.479 1.00 70.44 82 PHE A N 1
ATOM 681 C CA . PHE A 1 82 ? -18.577 -3.842 33.179 1.00 70.44 82 PHE A CA 1
ATOM 682 C C . PHE A 1 82 ? -17.880 -4.382 34.445 1.00 70.44 82 PHE A C 1
ATOM 684 O O . PHE A 1 82 ? -16.841 -5.039 34.356 1.00 70.44 82 PHE A O 1
ATOM 691 N N . ASP A 1 83 ? -18.463 -4.164 35.628 1.00 60.34 83 ASP A N 1
ATOM 692 C CA . ASP A 1 83 ? -17.840 -4.487 36.922 1.00 60.34 83 ASP A CA 1
ATOM 693 C C . ASP A 1 83 ? -17.691 -6.002 37.185 1.00 60.34 83 ASP A C 1
ATOM 695 O O . ASP A 1 83 ? -16.745 -6.452 37.828 1.00 60.34 83 ASP A O 1
ATOM 699 N N . LYS A 1 84 ? -18.589 -6.835 36.633 1.00 61.78 84 LYS A N 1
ATOM 700 C CA . LYS A 1 84 ? -18.545 -8.311 36.781 1.00 61.78 84 LYS A CA 1
ATOM 701 C C . LYS A 1 84 ? -17.724 -9.027 35.700 1.00 61.78 84 LYS A C 1
ATOM 703 O O . LYS A 1 84 ? -17.537 -10.239 35.770 1.00 61.78 84 LYS A O 1
ATOM 708 N N . GLY A 1 85 ? -17.230 -8.289 34.710 1.00 65.25 85 GLY A N 1
ATOM 709 C CA . GLY A 1 85 ? -16.465 -8.811 33.585 1.00 65.25 85 GLY A CA 1
ATOM 710 C C . GLY A 1 85 ? -16.152 -7.685 32.611 1.00 65.25 85 GLY A C 1
ATOM 711 O O . GLY A 1 85 ? -17.056 -7.040 32.090 1.00 65.25 85 GLY A O 1
ATOM 712 N N . ARG A 1 86 ? -14.862 -7.449 32.344 1.00 67.44 86 ARG A N 1
ATOM 713 C CA . ARG A 1 86 ? -14.403 -6.328 31.502 1.00 67.44 86 ARG A CA 1
ATOM 714 C C . ARG A 1 86 ? -14.707 -6.500 30.012 1.00 67.44 86 ARG A C 1
ATOM 716 O O . ARG A 1 86 ? -14.291 -5.652 29.233 1.00 67.44 86 ARG A O 1
ATOM 723 N N . THR A 1 87 ? -15.391 -7.573 29.622 1.00 76.00 87 THR A N 1
ATOM 724 C CA . THR A 1 87 ? -15.669 -7.937 28.231 1.00 76.00 87 THR A CA 1
ATOM 725 C C . THR A 1 87 ? -17.115 -8.410 28.103 1.00 76.00 87 THR A C 1
ATOM 727 O O . THR A 1 87 ? -17.553 -9.264 28.873 1.00 76.00 87 THR A O 1
ATOM 730 N N . LYS A 1 88 ? -17.843 -7.869 27.124 1.00 79.38 88 LYS A N 1
ATOM 731 C CA . LYS A 1 88 ? -19.169 -8.323 26.692 1.00 79.38 88 LYS A CA 1
ATOM 732 C C . LYS A 1 88 ? -19.052 -8.944 25.299 1.00 79.38 88 LYS A C 1
ATOM 734 O O . LYS A 1 88 ? -18.455 -8.346 24.405 1.00 79.38 88 LYS A O 1
ATOM 739 N N . ASP A 1 89 ? -19.610 -10.138 25.140 1.00 82.50 89 ASP A N 1
ATOM 740 C CA . ASP A 1 89 ? -19.687 -10.859 23.868 1.00 82.50 89 ASP A CA 1
ATOM 741 C C . ASP A 1 89 ? -21.069 -10.650 23.238 1.00 82.50 89 ASP A C 1
ATOM 743 O O . ASP A 1 89 ? -22.085 -10.721 23.932 1.00 82.50 89 ASP A O 1
ATOM 747 N N . PHE A 1 90 ? -21.099 -10.366 21.938 1.00 81.06 90 PHE A N 1
ATOM 748 C CA . PHE A 1 90 ? -22.324 -10.112 21.177 1.00 81.06 90 PHE A CA 1
ATOM 749 C C . PHE A 1 90 ? -22.554 -11.146 20.059 1.00 81.06 90 PHE A C 1
ATOM 751 O O . PHE A 1 90 ? -23.413 -10.951 19.201 1.00 81.06 90 PHE A O 1
ATOM 758 N N . GLY A 1 91 ? -21.784 -12.238 20.015 1.00 80.31 91 GLY A N 1
ATOM 759 C CA . GLY A 1 91 ? -21.859 -13.289 18.993 1.00 80.31 91 GLY A CA 1
ATOM 760 C C . GLY A 1 91 ? -21.201 -12.936 17.651 1.00 80.31 91 GLY A C 1
ATOM 761 O O . GLY A 1 91 ? -20.702 -13.822 16.965 1.00 80.31 91 GLY A O 1
ATOM 762 N N . PHE A 1 92 ? -21.142 -11.652 17.288 1.00 83.81 92 PHE A N 1
ATOM 763 C CA . PHE A 1 92 ? -20.418 -11.137 16.110 1.00 83.81 92 PHE A CA 1
ATOM 764 C C . PHE A 1 92 ? -19.115 -10.405 16.467 1.00 83.81 92 PHE A C 1
ATOM 766 O O . PHE A 1 92 ? -18.401 -9.925 15.589 1.00 83.81 92 PHE A O 1
ATOM 773 N N . GLY A 1 93 ? -18.804 -10.301 17.756 1.00 84.38 93 GLY A N 1
ATOM 774 C CA . GLY A 1 93 ? -17.624 -9.614 18.254 1.00 84.38 93 GLY A CA 1
ATOM 775 C C . GLY A 1 93 ? -17.669 -9.438 19.765 1.00 84.38 93 GLY A C 1
ATOM 776 O O . GLY A 1 93 ? -18.673 -9.731 20.417 1.00 84.38 93 GLY A O 1
ATOM 777 N N . GLN A 1 94 ? -16.561 -8.948 20.311 1.00 85.69 94 GLN A N 1
ATOM 778 C CA . GLN A 1 94 ? -16.396 -8.691 21.735 1.00 85.69 94 GLN A CA 1
ATOM 779 C C . GLN A 1 94 ? -15.986 -7.239 21.953 1.00 85.69 94 GLN A C 1
ATOM 781 O O . GLN A 1 94 ? -15.118 -6.726 21.249 1.00 85.69 94 GLN A O 1
ATOM 786 N N . ILE A 1 95 ? -16.588 -6.593 22.950 1.00 85.31 95 ILE A N 1
ATOM 787 C CA . ILE A 1 95 ? -16.227 -5.242 23.390 1.00 85.31 95 ILE A CA 1
ATOM 788 C C . ILE A 1 95 ? -15.736 -5.345 24.826 1.00 85.31 95 ILE A C 1
ATOM 790 O O . ILE A 1 95 ? -16.392 -5.966 25.664 1.00 85.31 95 ILE A O 1
ATOM 794 N N . GLY A 1 96 ? -14.589 -4.746 25.135 1.00 83.25 96 GLY A N 1
ATOM 795 C CA . GLY A 1 96 ? -14.086 -4.752 26.497 1.00 83.25 96 GLY A CA 1
ATOM 796 C C . GLY A 1 96 ? -12.919 -3.815 26.752 1.00 83.25 96 GLY A C 1
ATOM 797 O O . GLY A 1 96 ? -12.187 -3.438 25.840 1.00 83.25 96 GLY A O 1
ATOM 798 N N . PHE A 1 97 ? -12.727 -3.473 28.022 1.00 82.38 97 PHE A N 1
ATOM 799 C CA . PHE A 1 97 ? -11.657 -2.586 28.466 1.00 82.38 97 PHE A CA 1
ATOM 800 C C . PHE A 1 97 ? -10.390 -3.379 28.793 1.00 82.38 97 PHE A C 1
ATOM 802 O O . PHE A 1 97 ? -10.391 -4.280 29.641 1.00 82.38 97 PHE A O 1
ATOM 809 N N . ARG A 1 98 ? -9.268 -3.000 28.172 1.00 81.69 98 ARG A N 1
ATOM 810 C CA . ARG A 1 98 ? -7.948 -3.582 28.443 1.00 81.69 98 ARG A CA 1
ATOM 811 C C . ARG A 1 98 ? -7.050 -2.567 29.144 1.00 81.69 98 ARG A C 1
ATOM 813 O O . ARG A 1 98 ? -6.923 -1.431 28.708 1.00 81.69 98 ARG A O 1
ATOM 820 N N . LYS A 1 99 ? -6.360 -2.999 30.204 1.00 75.69 99 LYS A N 1
ATOM 821 C CA . LYS A 1 99 ? -5.224 -2.246 30.749 1.00 75.69 99 LYS A CA 1
ATOM 822 C C . LYS A 1 99 ? -4.005 -2.537 29.878 1.00 75.69 99 LYS A C 1
ATOM 824 O O . LYS A 1 99 ? -3.530 -3.672 29.860 1.00 75.69 99 LYS A O 1
ATOM 829 N N . SER A 1 100 ? -3.526 -1.536 29.155 1.00 72.31 100 SER A N 1
ATOM 830 C CA . SER A 1 100 ? -2.268 -1.623 28.416 1.00 72.31 100 SER A CA 1
ATOM 831 C C . SER A 1 100 ? -1.144 -1.095 29.301 1.00 72.31 100 SER A C 1
ATOM 833 O O . SER A 1 100 ? -1.211 0.037 29.774 1.00 72.31 100 SER A O 1
ATOM 835 N N . THR A 1 101 ? -0.125 -1.913 29.558 1.00 74.56 101 THR A N 1
ATOM 836 C CA . THR A 1 101 ? 1.097 -1.447 30.222 1.00 74.56 101 THR A CA 1
ATOM 837 C C . THR A 1 101 ? 1.951 -0.728 29.178 1.00 74.56 101 THR A C 1
ATOM 839 O O . THR A 1 101 ? 2.288 -1.359 28.173 1.00 74.56 101 THR A O 1
ATOM 842 N N . PRO A 1 102 ? 2.303 0.556 29.359 1.00 64.81 102 PRO A N 1
ATOM 843 C CA . PRO A 1 102 ? 3.235 1.212 28.453 1.00 64.81 102 PRO A CA 1
ATOM 844 C C . PRO A 1 102 ? 4.605 0.533 28.574 1.00 64.81 102 PRO A C 1
ATOM 846 O O . PRO A 1 102 ? 5.125 0.380 29.683 1.00 64.81 102 PRO A O 1
ATOM 849 N N . LEU A 1 103 ? 5.173 0.096 27.445 1.00 71.56 103 LEU A N 1
ATOM 850 C CA . LEU A 1 103 ? 6.576 -0.313 27.394 1.00 71.56 103 LEU A CA 1
ATOM 851 C C . LEU A 1 103 ? 7.435 0.932 27.658 1.00 71.56 103 LEU A C 1
ATOM 853 O O . LEU A 1 103 ? 7.288 1.935 26.962 1.00 71.56 103 LEU A O 1
ATOM 857 N N . LYS A 1 104 ? 8.266 0.864 28.702 1.00 57.41 104 LYS A N 1
ATOM 858 C CA . LYS A 1 104 ? 9.360 1.810 28.947 1.00 57.41 104 LYS A CA 1
ATOM 859 C C . LYS A 1 104 ? 10.548 1.482 28.057 1.00 57.41 104 LYS A C 1
ATOM 861 O O . LYS A 1 104 ? 10.772 0.270 27.837 1.00 57.41 104 LYS A O 1
#

Sequence (104 aa):
MATKKRSKVTAEPVLQNWDDVKAKFKELVWLDLQVEKISDEQTEAINKLKEKFEEKSESLVARKIRLEKDIEEFCEFHMEQFDKGRTKDFGFGQIGFRKSTPLK

pLDDT: mean 82.43, std 13.48, range [42.47, 96.31]

Foldseek 3Di:
DDDDDDDPPPDPPPDPDPVVVVVVVVVVVVVVVVVVVVVVVVVVVVVVVCVVVCVVCVVVVVVVVVVVVVVVVVCVVVVVVCPVHQWDDDPVDIDGDDDDDDDD